Protein AF-A0A7C6VK61-F1 (afdb_monomer_lite)

Secondary structure (DSSP, 8-state):
-PPPP--EEETTEEEETTEEEEEEEEEGGG--TTSPPPP--BPP-EEETTEEEEE--TTEEEEEEEEE-GGGTT-HHHHTS-EEEEEEETTTTEEEEEEESSS--PPPEE-TTS-EE-B---TT-SEEEEEEEEEETTEEEEEEEEEE-HHHHHHHHTSPPPPPP-SPPPPPPP--

Structure (mmCIF, N/CA/C/O backbone):
data_AF-A0A7C6VK61-F1
#
_entry.id   AF-A0A7C6VK61-F1
#
loop_
_atom_site.group_PDB
_atom_site.id
_atom_site.type_symbol
_atom_site.label_atom_id
_atom_site.label_alt_id
_atom_site.label_comp_id
_atom_site.label_asym_id
_atom_site.label_entity_id
_atom_site.label_seq_id
_atom_site.pdbx_PDB_ins_code
_atom_site.Cartn_x
_atom_site.Cartn_y
_atom_site.Cartn_z
_atom_site.occupancy
_atom_site.B_iso_or_equiv
_atom_site.auth_seq_id
_atom_site.auth_comp_id
_atom_site.auth_asym_id
_atom_site.auth_atom_id
_atom_site.pdbx_PDB_model_num
ATOM 1 N N . MET A 1 1 ? 1.711 8.412 -29.837 1.00 38.06 1 MET A N 1
ATOM 2 C CA . MET A 1 1 ? 1.004 8.513 -28.543 1.00 38.06 1 MET A CA 1
ATOM 3 C C . MET A 1 1 ? 1.386 7.272 -27.757 1.00 38.06 1 MET A C 1
ATOM 5 O O . MET A 1 1 ? 1.066 6.195 -28.246 1.00 38.06 1 MET A O 1
ATOM 9 N N . PRO A 1 2 ? 2.167 7.359 -26.668 1.00 38.22 2 PRO A N 1
ATOM 10 C CA . PRO A 1 2 ? 2.469 6.169 -25.883 1.00 38.22 2 PRO A CA 1
ATOM 11 C C . PRO A 1 2 ? 1.150 5.632 -25.317 1.00 38.22 2 PRO A C 1
ATOM 13 O O . PRO A 1 2 ? 0.392 6.385 -24.705 1.00 38.22 2 PRO A O 1
ATOM 16 N N . HIS A 1 3 ? 0.848 4.363 -25.595 1.00 41.97 3 HIS A N 1
ATOM 17 C CA . HIS A 1 3 ? -0.257 3.653 -24.958 1.00 41.97 3 HIS A CA 1
ATOM 18 C C . HIS A 1 3 ? -0.061 3.770 -23.443 1.00 41.97 3 HIS A C 1
ATOM 20 O O . HIS A 1 3 ? 0.991 3.381 -22.935 1.00 41.97 3 HIS A O 1
ATOM 26 N N . ALA A 1 4 ? -1.040 4.326 -22.725 1.00 50.72 4 ALA A N 1
ATOM 27 C CA . ALA A 1 4 ? -1.083 4.158 -21.280 1.00 50.72 4 ALA A CA 1
ATOM 28 C C . ALA A 1 4 ? -1.069 2.647 -21.026 1.00 50.72 4 ALA A C 1
ATOM 30 O O . ALA A 1 4 ? -1.931 1.934 -21.537 1.00 50.72 4 ALA A O 1
ATOM 31 N N . ALA A 1 5 ? -0.041 2.144 -20.346 1.00 56.94 5 ALA A N 1
ATOM 32 C CA . ALA A 1 5 ? -0.001 0.735 -20.002 1.00 56.94 5 ALA A CA 1
ATOM 33 C C . ALA A 1 5 ? -1.196 0.442 -19.082 1.00 56.94 5 ALA A C 1
ATOM 35 O O . ALA A 1 5 ? -1.408 1.167 -18.104 1.00 56.94 5 ALA A O 1
ATOM 36 N N . ASP A 1 6 ? -1.972 -0.595 -19.409 1.00 80.94 6 ASP A N 1
ATOM 37 C CA . ASP A 1 6 ? -3.132 -1.029 -18.628 1.00 80.94 6 ASP A CA 1
ATOM 38 C C . ASP A 1 6 ? -2.666 -1.574 -17.276 1.00 80.94 6 ASP A C 1
ATOM 40 O O . ASP A 1 6 ? -2.412 -2.767 -17.091 1.00 80.94 6 ASP A O 1
ATOM 44 N N . TRP A 1 7 ? -2.528 -0.677 -16.304 1.00 93.00 7 TRP A N 1
ATOM 45 C CA . TRP A 1 7 ? -2.449 -1.080 -14.913 1.00 93.00 7 TRP A CA 1
ATOM 46 C C . TRP A 1 7 ? -3.812 -1.621 -14.477 1.00 93.00 7 TRP A C 1
ATOM 48 O O . TRP A 1 7 ? -4.871 -1.229 -14.986 1.00 93.00 7 TRP A O 1
ATOM 58 N N . ARG A 1 8 ? -3.802 -2.536 -13.513 1.00 94.75 8 ARG A N 1
ATOM 59 C CA . ARG A 1 8 ? -5.024 -3.140 -12.978 1.00 94.75 8 ARG A CA 1
ATOM 60 C C . ARG A 1 8 ? -4.875 -3.526 -11.518 1.00 94.75 8 ARG A C 1
ATOM 62 O O . ARG A 1 8 ? -3.786 -3.451 -10.959 1.00 94.75 8 ARG A O 1
ATOM 69 N N . VAL A 1 9 ? -5.997 -3.902 -10.918 1.00 95.31 9 VAL A N 1
ATOM 70 C CA . VAL A 1 9 ? -6.047 -4.496 -9.583 1.00 95.31 9 VAL A CA 1
ATOM 71 C C . VAL A 1 9 ? -6.598 -5.906 -9.747 1.00 95.31 9 VAL A C 1
ATOM 73 O O . VAL A 1 9 ? -7.702 -6.063 -10.267 1.00 95.31 9 VAL A O 1
ATOM 76 N N . GLU A 1 10 ? -5.823 -6.909 -9.348 1.00 94.19 10 GLU A N 1
ATOM 77 C CA . GLU A 1 10 ? -6.245 -8.311 -9.283 1.00 94.19 10 GLU A CA 1
ATOM 78 C C . GLU A 1 10 ? -6.205 -8.765 -7.826 1.00 94.19 10 GLU A C 1
ATOM 80 O O . GLU A 1 10 ? -5.167 -8.684 -7.167 1.00 94.19 10 GLU A O 1
ATOM 85 N N . GLY A 1 11 ? -7.356 -9.191 -7.300 1.00 92.00 11 GLY A N 1
ATOM 86 C CA . GLY A 1 11 ? -7.517 -9.347 -5.856 1.00 92.00 11 GLY A CA 1
ATOM 87 C C . GLY A 1 11 ? -7.204 -8.025 -5.154 1.00 92.00 11 GLY A C 1
ATOM 88 O O . GLY A 1 11 ? -7.833 -7.009 -5.438 1.00 92.00 11 GLY A O 1
ATOM 89 N N . ASP A 1 12 ? -6.195 -8.038 -4.288 1.00 94.50 12 ASP A N 1
ATOM 90 C CA . ASP A 1 12 ? -5.732 -6.860 -3.554 1.00 94.50 12 ASP A CA 1
ATOM 91 C C . ASP A 1 12 ? -4.310 -6.428 -3.987 1.00 94.50 12 ASP A C 1
ATOM 93 O O . ASP A 1 12 ? -3.581 -5.779 -3.232 1.00 94.50 12 ASP A O 1
ATOM 97 N N . VAL A 1 13 ? -3.897 -6.805 -5.205 1.00 94.88 13 VAL A N 1
ATOM 98 C CA . VAL A 1 13 ? -2.583 -6.503 -5.797 1.00 94.88 13 VAL A CA 1
ATOM 99 C C . VAL A 1 13 ? -2.741 -5.535 -6.966 1.00 94.88 13 VAL A C 1
ATOM 101 O O . VAL A 1 13 ? -3.533 -5.763 -7.880 1.00 94.88 13 VAL A O 1
ATOM 104 N N . ILE A 1 14 ? -1.957 -4.459 -6.968 1.00 95.69 14 ILE A N 1
ATOM 105 C CA . ILE A 1 14 ? -1.817 -3.543 -8.103 1.00 95.69 14 ILE A CA 1
ATOM 106 C C . ILE A 1 14 ? -0.760 -4.099 -9.062 1.00 95.69 14 ILE A C 1
ATOM 108 O O . ILE A 1 14 ? 0.344 -4.462 -8.655 1.00 95.69 14 ILE A O 1
ATOM 112 N N . ILE A 1 15 ? -1.094 -4.113 -10.348 1.00 93.69 15 ILE A N 1
ATOM 113 C CA . ILE A 1 15 ? -0.305 -4.719 -11.419 1.00 93.69 15 ILE A CA 1
ATOM 114 C C . ILE A 1 15 ? 0.039 -3.669 -12.477 1.00 93.69 15 ILE A C 1
ATOM 116 O O . ILE A 1 15 ? -0.862 -3.011 -12.998 1.00 93.69 15 ILE A O 1
ATOM 120 N N . LEU A 1 16 ? 1.324 -3.560 -12.835 1.00 92.00 16 LEU A N 1
ATOM 121 C CA . LEU A 1 16 ? 1.816 -2.813 -14.000 1.00 92.00 16 LEU A CA 1
ATOM 122 C C . LEU A 1 16 ? 2.928 -3.606 -14.702 1.00 92.00 16 LEU A C 1
ATOM 124 O O . LEU A 1 16 ? 4.072 -3.607 -14.251 1.00 92.00 16 LEU A O 1
ATOM 128 N N . GLY A 1 17 ? 2.615 -4.261 -15.822 1.00 86.56 17 GLY A N 1
ATOM 129 C CA . GLY A 1 17 ? 3.581 -5.143 -16.488 1.00 86.56 17 GLY A CA 1
ATOM 130 C C . GLY A 1 17 ? 4.062 -6.238 -15.529 1.00 86.56 17 GLY A C 1
ATOM 131 O O . GLY A 1 17 ? 3.236 -6.968 -14.983 1.00 86.56 17 GLY A O 1
ATOM 132 N N . ALA A 1 18 ? 5.373 -6.307 -15.286 1.00 85.25 18 ALA A N 1
ATOM 133 C CA . ALA A 1 18 ? 6.004 -7.221 -14.327 1.00 85.25 18 ALA A CA 1
ATOM 134 C C . ALA A 1 18 ? 5.918 -6.758 -12.860 1.00 85.25 18 ALA A C 1
ATOM 136 O O . ALA A 1 18 ? 6.136 -7.554 -11.950 1.00 85.25 18 ALA A O 1
ATOM 137 N N . LEU A 1 19 ? 5.616 -5.477 -12.618 1.00 88.75 19 LEU A N 1
ATOM 138 C CA . LEU A 1 19 ? 5.535 -4.919 -11.274 1.00 88.75 19 LEU A CA 1
ATOM 139 C C . LEU A 1 19 ? 4.259 -5.382 -10.579 1.00 88.75 19 LEU A C 1
ATOM 141 O O . LEU A 1 19 ? 3.150 -5.296 -11.126 1.00 88.75 19 LEU A O 1
ATOM 145 N N . ARG A 1 20 ? 4.436 -5.828 -9.342 1.00 91.19 20 ARG A N 1
ATOM 146 C CA . ARG A 1 20 ? 3.383 -6.157 -8.393 1.00 91.19 20 ARG A CA 1
ATOM 147 C C . ARG A 1 20 ? 3.549 -5.297 -7.153 1.00 91.19 20 ARG A C 1
ATOM 149 O O . ARG A 1 20 ? 4.666 -5.106 -6.675 1.00 91.19 20 ARG A O 1
ATOM 156 N N . LEU A 1 21 ? 2.439 -4.760 -6.662 1.00 92.25 21 LEU A N 1
ATOM 157 C CA . LEU A 1 21 ? 2.406 -3.881 -5.501 1.00 92.25 21 LEU A CA 1
ATOM 158 C C . LEU A 1 21 ? 1.244 -4.268 -4.583 1.00 92.25 21 LEU A C 1
ATOM 160 O O . LEU A 1 21 ? 0.094 -4.327 -5.019 1.00 92.25 21 LEU A O 1
ATOM 164 N N . THR A 1 22 ? 1.537 -4.477 -3.307 1.00 92.19 22 THR A N 1
ATOM 165 C CA . THR A 1 22 ? 0.551 -4.646 -2.23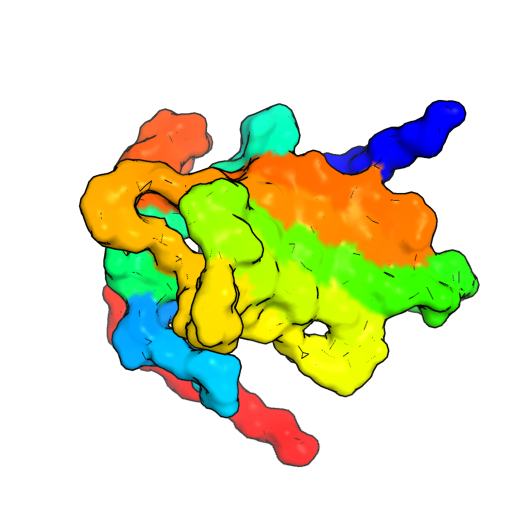7 1.00 92.19 22 THR A CA 1
ATOM 166 C C . THR A 1 22 ? 0.588 -3.463 -1.293 1.00 92.19 22 THR A C 1
ATOM 168 O O . THR A 1 22 ? 1.561 -2.709 -1.227 1.00 92.19 22 THR A O 1
ATOM 171 N N . VAL A 1 23 ? -0.502 -3.294 -0.553 1.00 91.88 23 VAL A N 1
ATOM 172 C CA . VAL A 1 23 ? -0.570 -2.350 0.556 1.00 91.88 23 VAL A CA 1
ATOM 173 C C . VAL A 1 23 ? -0.732 -3.168 1.825 1.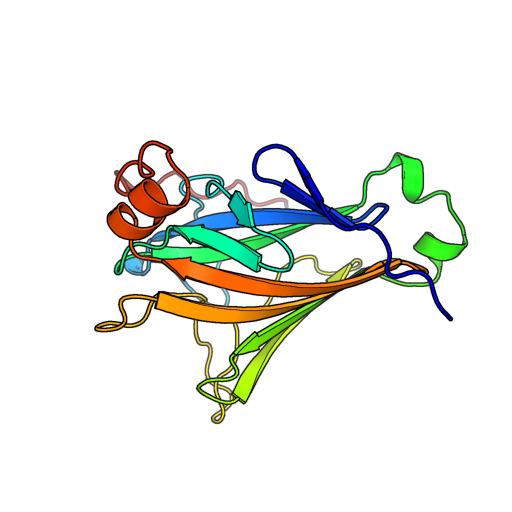00 91.88 23 VAL A C 1
ATOM 175 O O . VAL A 1 23 ? -1.650 -3.968 1.923 1.00 91.88 23 VAL A O 1
ATOM 178 N N . GLU A 1 24 ? 0.157 -2.984 2.784 1.00 91.62 24 GLU A N 1
ATOM 179 C CA . GLU A 1 24 ? 0.175 -3.687 4.060 1.00 91.62 24 GLU A CA 1
ATOM 180 C C . GLU A 1 24 ? -0.341 -2.781 5.174 1.00 91.62 24 GLU A C 1
ATOM 182 O O . GLU A 1 24 ? -0.086 -1.571 5.186 1.00 91.62 24 GLU A O 1
ATOM 187 N N . ARG A 1 25 ? -1.041 -3.380 6.136 1.00 93.12 25 ARG A N 1
ATOM 188 C CA . ARG A 1 25 ? -1.575 -2.693 7.314 1.00 93.12 25 ARG A CA 1
ATOM 189 C C . ARG A 1 25 ? -0.573 -2.735 8.454 1.00 93.12 25 ARG A C 1
ATOM 191 O O . ARG A 1 25 ? -0.110 -3.804 8.840 1.00 93.12 25 ARG A O 1
ATOM 198 N N . ILE A 1 26 ? -0.291 -1.588 9.053 1.00 91.44 26 ILE A N 1
ATOM 199 C CA . ILE A 1 26 ? 0.602 -1.458 10.204 1.00 91.44 26 ILE A CA 1
ATOM 200 C C . ILE A 1 26 ? -0.135 -0.677 11.287 1.00 91.44 26 ILE A C 1
ATOM 202 O O . ILE A 1 26 ? -0.702 0.374 11.013 1.00 91.44 26 ILE A O 1
ATOM 206 N N . ALA A 1 27 ? -0.105 -1.143 12.534 1.00 91.75 27 ALA A N 1
ATOM 207 C CA . ALA A 1 27 ? -0.571 -0.325 13.651 1.00 91.75 27 ALA A CA 1
ATOM 208 C C . ALA A 1 27 ? 0.309 0.929 13.790 1.00 91.75 27 ALA A C 1
ATOM 210 O O . ALA A 1 27 ? 1.531 0.811 13.890 1.00 91.75 27 ALA A O 1
ATOM 211 N N . ALA A 1 28 ? -0.281 2.122 13.872 1.00 90.31 28 ALA A N 1
ATOM 212 C CA . ALA A 1 28 ? 0.459 3.380 13.995 1.00 90.31 28 ALA A CA 1
ATOM 213 C C . ALA A 1 28 ? 1.397 3.394 15.216 1.00 90.31 28 ALA A C 1
ATOM 215 O O . ALA A 1 28 ? 2.516 3.895 15.145 1.00 90.31 28 ALA A O 1
ATOM 216 N N . SER A 1 29 ? 0.996 2.750 16.318 1.00 90.44 29 SER A N 1
ATOM 217 C CA . SER A 1 29 ? 1.830 2.571 17.517 1.00 90.44 29 SER A CA 1
ATOM 218 C C . SER A 1 29 ? 3.110 1.755 17.269 1.00 90.44 29 SER A C 1
ATOM 220 O O . SER A 1 29 ? 4.106 1.931 17.979 1.00 90.44 29 SER A O 1
ATOM 222 N N . HIS A 1 30 ? 3.112 0.904 16.241 1.00 88.31 30 HIS A N 1
ATOM 223 C CA . HIS A 1 30 ? 4.220 0.037 15.833 1.00 88.31 30 HIS A CA 1
ATOM 224 C C . HIS A 1 30 ? 4.958 0.531 14.585 1.00 88.31 30 HIS A C 1
ATOM 226 O O . HIS A 1 30 ? 5.898 -0.124 14.136 1.00 88.31 30 HIS A O 1
ATOM 232 N N . TRP A 1 31 ? 4.558 1.672 14.029 1.00 87.19 31 TRP A N 1
ATOM 233 C CA . TRP A 1 31 ? 5.241 2.257 12.891 1.00 87.19 31 TRP A CA 1
ATOM 234 C C . TRP A 1 31 ? 6.540 2.951 13.322 1.00 87.19 31 TRP A C 1
ATOM 236 O O . TRP A 1 31 ? 6.561 3.700 14.303 1.00 87.19 31 TRP A O 1
ATOM 246 N N . ARG A 1 32 ? 7.632 2.697 12.597 1.00 83.62 32 ARG A N 1
ATOM 247 C CA . ARG A 1 32 ? 8.971 3.246 12.850 1.00 83.62 32 ARG A CA 1
ATOM 248 C C . ARG A 1 32 ? 9.686 3.432 11.512 1.00 83.62 32 ARG A C 1
ATOM 250 O O . ARG A 1 32 ? 9.747 2.484 10.738 1.00 83.62 32 ARG A O 1
ATOM 257 N N . ALA A 1 33 ? 10.208 4.629 11.246 1.00 77.31 33 ALA A N 1
ATOM 258 C CA . ALA A 1 33 ? 10.790 4.976 9.944 1.00 77.31 33 ALA A CA 1
ATOM 259 C C . ALA A 1 33 ? 11.961 4.062 9.535 1.00 77.31 33 ALA A C 1
ATOM 261 O O . ALA A 1 33 ? 12.071 3.712 8.363 1.00 77.31 33 ALA A O 1
ATOM 262 N N . ASP A 1 34 ? 12.774 3.650 10.511 1.00 74.69 34 ASP A N 1
ATOM 263 C CA . ASP A 1 34 ? 14.052 2.961 10.286 1.00 74.69 34 ASP A CA 1
ATOM 264 C C . ASP A 1 34 ? 14.115 1.574 10.949 1.00 74.69 34 ASP A C 1
ATOM 266 O O . ASP A 1 34 ? 15.185 0.979 11.076 1.00 74.69 34 ASP A O 1
ATOM 270 N N . GLU A 1 35 ? 12.976 1.039 11.401 1.00 75.94 35 GLU A N 1
ATOM 271 C CA . GLU A 1 35 ? 12.923 -0.295 12.001 1.00 75.94 35 GLU A CA 1
ATOM 272 C C . GLU A 1 35 ? 12.164 -1.284 11.122 1.00 75.94 35 GLU A C 1
ATOM 274 O O . GLU A 1 35 ? 11.405 -0.939 10.213 1.00 75.94 35 GLU A O 1
ATOM 279 N N . ARG A 1 36 ? 12.328 -2.567 11.447 1.00 77.25 36 ARG A N 1
ATOM 280 C CA . ARG A 1 36 ? 11.531 -3.614 10.828 1.00 77.25 36 ARG A CA 1
ATOM 281 C C . ARG A 1 36 ? 10.069 -3.490 11.245 1.00 77.25 36 ARG A C 1
ATOM 283 O O . ARG A 1 36 ? 9.726 -3.641 12.418 1.00 77.25 36 ARG A O 1
ATOM 290 N N . LEU A 1 37 ? 9.215 -3.309 10.250 1.00 79.88 37 LEU A N 1
ATOM 291 C CA . LEU A 1 37 ? 7.784 -3.135 10.437 1.00 79.88 37 LEU A CA 1
ATOM 292 C C . LEU A 1 37 ? 7.075 -4.477 10.674 1.00 79.88 37 LEU A C 1
ATOM 294 O O . LEU A 1 37 ? 7.478 -5.529 10.172 1.00 79.88 37 LEU A O 1
ATOM 298 N N . ARG A 1 38 ? 5.998 -4.427 11.462 1.00 87.00 38 ARG A N 1
ATOM 299 C CA . ARG A 1 38 ? 5.053 -5.534 11.658 1.00 87.00 38 ARG A CA 1
ATOM 300 C C . ARG A 1 38 ? 3.839 -5.287 10.771 1.00 87.00 38 ARG A C 1
ATOM 302 O O . ARG A 1 38 ? 3.198 -4.251 10.932 1.00 87.00 38 ARG A O 1
ATOM 309 N N . SER A 1 39 ? 3.524 -6.227 9.883 1.00 87.81 39 SER A N 1
ATOM 310 C CA . SER A 1 39 ? 2.294 -6.179 9.087 1.00 87.81 39 SER A CA 1
ATOM 311 C C . SER A 1 39 ? 1.189 -6.995 9.760 1.00 87.81 39 SER A C 1
ATOM 313 O O . SER A 1 39 ? 1.419 -8.135 10.158 1.00 87.81 39 SER A O 1
ATOM 315 N N . TRP A 1 40 ? -0.009 -6.417 9.858 1.00 91.94 40 TRP A N 1
ATOM 316 C CA . TRP A 1 40 ? -1.269 -7.080 10.228 1.00 91.94 40 TRP A CA 1
ATOM 317 C C . TRP A 1 40 ? -1.983 -7.685 9.010 1.00 91.94 40 TRP A C 1
ATOM 319 O O . TRP A 1 40 ? -3.153 -8.063 9.089 1.00 91.94 40 TRP A O 1
ATOM 329 N N . GLY A 1 41 ? -1.272 -7.781 7.890 1.00 90.19 41 GLY A N 1
ATOM 330 C CA . GLY A 1 41 ? -1.732 -8.370 6.649 1.00 90.19 41 GLY A CA 1
ATOM 331 C C . GLY A 1 41 ? -2.027 -7.338 5.571 1.00 90.19 41 GLY A C 1
ATOM 332 O O . GLY A 1 41 ? -2.087 -6.124 5.804 1.00 90.19 41 GLY A O 1
ATOM 333 N N . GLN A 1 42 ? -2.247 -7.883 4.381 1.00 91.81 42 GLN A N 1
ATOM 334 C CA . GLN A 1 42 ? -2.567 -7.133 3.185 1.00 91.81 42 GLN A CA 1
ATOM 335 C C . GLN A 1 42 ? -3.907 -6.406 3.336 1.00 91.81 42 GLN A C 1
ATOM 337 O O . GLN A 1 42 ? -4.891 -6.918 3.877 1.00 91.81 42 GLN A O 1
ATOM 342 N N . LEU A 1 43 ? -3.924 -5.173 2.858 1.00 93.81 43 LEU A N 1
ATOM 343 C CA . LEU A 1 43 ? -5.070 -4.294 2.842 1.00 93.81 43 LEU A CA 1
ATOM 344 C C . LEU A 1 43 ? -5.944 -4.602 1.620 1.00 93.81 43 LEU A C 1
ATOM 346 O O . LEU A 1 43 ? -5.411 -4.660 0.512 1.00 93.81 43 LEU A O 1
ATOM 350 N N . PRO A 1 44 ? -7.275 -4.720 1.775 1.00 95.75 44 PRO A N 1
ATOM 351 C CA . PRO A 1 44 ? -8.138 -4.918 0.628 1.00 95.75 44 PRO A CA 1
ATOM 352 C C . PRO A 1 44 ? -8.185 -3.667 -0.255 1.00 95.75 44 PRO A C 1
ATOM 354 O O . PRO A 1 44 ? -8.325 -2.547 0.243 1.00 95.75 44 PRO A O 1
ATOM 357 N N . LEU A 1 45 ? -8.109 -3.856 -1.571 1.00 96.56 45 LEU A N 1
ATOM 358 C CA . LEU A 1 45 ? -8.112 -2.776 -2.557 1.00 96.56 45 LEU A CA 1
ATOM 359 C C . LEU A 1 45 ? -9.355 -2.857 -3.445 1.00 96.56 45 LEU A C 1
ATOM 361 O O . LEU A 1 45 ? -9.862 -3.932 -3.756 1.00 96.56 45 LEU A O 1
ATOM 365 N N . GLN A 1 46 ? -9.851 -1.699 -3.875 1.00 96.19 46 GLN A N 1
ATOM 366 C CA . GLN A 1 46 ? -10.919 -1.606 -4.870 1.00 96.19 46 GLN A CA 1
ATOM 367 C C . GLN A 1 46 ? -10.520 -0.604 -5.947 1.00 96.19 46 GLN A C 1
ATOM 369 O O . GLN A 1 46 ? -10.248 0.557 -5.645 1.00 96.19 46 GLN A O 1
ATOM 374 N N . ARG A 1 47 ? -10.525 -1.028 -7.212 1.00 95.12 47 ARG A N 1
ATOM 375 C CA . ARG A 1 47 ? -10.347 -0.111 -8.341 1.00 95.12 47 ARG A CA 1
ATOM 376 C C . ARG A 1 47 ? -11.669 0.567 -8.695 1.00 95.12 47 ARG A C 1
ATOM 378 O O . ARG A 1 47 ? -12.701 -0.091 -8.809 1.00 95.12 47 ARG A O 1
ATOM 385 N N . GLU A 1 48 ? -11.605 1.869 -8.932 1.00 93.69 48 GLU A N 1
ATOM 386 C CA . GLU A 1 48 ? -12.670 2.702 -9.481 1.00 93.69 48 GLU A CA 1
ATOM 387 C C . GLU A 1 48 ? -12.051 3.667 -10.505 1.00 93.69 48 GLU A C 1
ATOM 389 O O . GLU A 1 48 ? -11.455 4.681 -10.137 1.00 93.69 48 GLU A O 1
ATOM 394 N N . HIS A 1 49 ? -12.157 3.343 -11.799 1.00 89.81 49 HIS A N 1
ATOM 395 C CA . HIS A 1 49 ? -11.496 4.078 -12.889 1.00 89.81 49 HIS A CA 1
ATOM 396 C C . HIS A 1 49 ? -9.982 4.263 -12.629 1.00 89.81 49 HIS A C 1
ATOM 398 O O . HIS A 1 49 ? -9.252 3.273 -12.510 1.00 89.81 49 HIS A O 1
ATOM 404 N N . ASP A 1 50 ? -9.544 5.523 -12.492 1.00 92.12 50 ASP A N 1
ATOM 405 C CA . ASP A 1 50 ? -8.177 5.965 -12.185 1.00 92.12 50 ASP A CA 1
ATOM 406 C C . ASP A 1 50 ? -7.909 6.149 -10.687 1.00 92.12 50 ASP A C 1
ATOM 408 O O . ASP A 1 50 ? -7.075 6.960 -10.264 1.00 92.12 50 ASP A O 1
ATOM 412 N N . THR A 1 51 ? -8.662 5.432 -9.861 1.00 95.50 51 THR A N 1
ATOM 413 C CA . THR A 1 51 ? -8.550 5.472 -8.408 1.00 95.50 51 THR A CA 1
ATOM 414 C C . THR A 1 51 ? -8.493 4.063 -7.840 1.00 95.50 51 THR A C 1
ATOM 416 O O . THR A 1 51 ? -9.222 3.170 -8.263 1.00 95.50 51 THR A O 1
ATOM 419 N N . VAL A 1 52 ? -7.635 3.879 -6.846 1.00 96.75 52 VAL A N 1
ATOM 420 C CA . VAL A 1 52 ? -7.622 2.730 -5.951 1.00 96.75 52 VAL A CA 1
ATOM 421 C C . VAL A 1 52 ? -8.096 3.208 -4.586 1.00 96.75 52 VAL A C 1
ATOM 423 O O . VAL A 1 52 ? -7.523 4.129 -4.003 1.00 96.75 52 VAL A O 1
ATOM 426 N N . LEU A 1 53 ? -9.168 2.600 -4.094 1.00 96.50 53 LEU A N 1
ATOM 427 C CA . LEU A 1 53 ? -9.721 2.839 -2.771 1.00 96.50 53 LEU A CA 1
ATOM 428 C C . LEU A 1 53 ? -9.094 1.859 -1.785 1.00 96.50 53 LEU A C 1
ATOM 430 O O . LEU A 1 53 ? -9.134 0.644 -1.995 1.00 96.50 53 LEU A O 1
ATOM 434 N N . ALA A 1 54 ? -8.581 2.402 -0.693 1.00 96.31 54 ALA A N 1
ATOM 435 C CA . ALA A 1 54 ? -7.900 1.676 0.364 1.00 96.31 54 ALA A CA 1
ATOM 436 C C . ALA A 1 54 ? -8.543 2.049 1.713 1.00 96.31 54 ALA A C 1
ATOM 438 O O . ALA A 1 54 ? -8.630 3.240 2.031 1.00 96.31 54 ALA A O 1
ATOM 439 N N . PRO A 1 55 ? -9.029 1.086 2.515 1.00 95.81 55 PRO A N 1
ATOM 440 C CA . PRO A 1 55 ? -9.469 1.381 3.868 1.00 95.81 55 PRO A CA 1
ATOM 441 C C . PRO A 1 55 ? -8.260 1.745 4.740 1.00 95.81 55 PRO A C 1
ATOM 443 O O . PRO A 1 55 ? -7.184 1.183 4.598 1.00 95.81 55 PRO A O 1
ATOM 446 N N . CYS A 1 56 ? -8.414 2.704 5.640 1.00 95.00 56 CYS A N 1
ATOM 447 C CA . CYS A 1 56 ? -7.376 3.089 6.586 1.00 95.00 56 CYS A CA 1
ATOM 448 C C . CYS A 1 56 ? -8.054 3.597 7.854 1.00 95.00 56 CYS A C 1
ATOM 450 O O . CYS A 1 56 ? -8.681 4.661 7.853 1.00 95.00 56 CYS A O 1
ATOM 452 N N . ALA A 1 57 ? -7.982 2.808 8.923 1.00 92.50 57 ALA A N 1
ATOM 453 C CA . ALA A 1 57 ? -8.423 3.245 10.235 1.00 92.50 57 ALA A CA 1
ATOM 454 C C . ALA A 1 57 ? -7.460 4.303 10.792 1.00 92.50 57 ALA A C 1
ATOM 456 O O . ALA A 1 57 ? -6.305 4.423 10.389 1.00 92.50 57 ALA A O 1
ATOM 457 N N . ALA A 1 58 ? -7.946 5.120 11.720 1.00 88.69 58 ALA A N 1
ATOM 458 C CA . ALA A 1 58 ? -7.176 6.261 12.206 1.00 88.69 58 ALA A CA 1
ATOM 459 C C . ALA A 1 58 ? -5.981 5.883 13.105 1.00 88.69 58 ALA A C 1
ATOM 461 O O . ALA A 1 58 ? -5.188 6.750 13.459 1.00 88.69 58 ALA A O 1
ATOM 462 N N . ASP A 1 59 ? -5.899 4.626 13.530 1.00 90.25 59 ASP A N 1
ATOM 463 C CA . ASP A 1 59 ? -4.791 4.009 14.257 1.00 90.25 59 ASP A CA 1
ATOM 464 C C . ASP A 1 59 ? -3.899 3.150 13.344 1.00 90.25 59 ASP A C 1
ATOM 466 O O . ASP A 1 59 ? -3.052 2.404 13.834 1.00 90.25 59 ASP A O 1
ATOM 470 N N . GLU A 1 60 ? -4.054 3.273 12.023 1.00 92.38 60 GLU A N 1
ATOM 471 C CA . GLU A 1 60 ? -3.267 2.557 11.025 1.00 92.38 60 GLU A CA 1
ATOM 472 C C . GLU A 1 60 ? -2.291 3.465 10.281 1.00 92.38 60 GLU A C 1
ATOM 474 O O . GLU A 1 60 ? -2.554 4.625 9.961 1.00 92.38 60 GLU A O 1
ATOM 479 N N . CYS A 1 61 ? -1.161 2.869 9.937 1.00 90.81 61 CYS A N 1
ATOM 480 C CA . CYS A 1 61 ? -0.254 3.306 8.899 1.00 90.81 61 CYS A CA 1
ATOM 481 C C . CYS A 1 61 ? -0.238 2.243 7.800 1.00 90.81 61 CYS A C 1
ATOM 483 O O . CYS A 1 61 ? -0.381 1.050 8.064 1.00 90.81 61 CYS A O 1
ATOM 485 N N . LEU A 1 62 ? -0.046 2.672 6.562 1.00 88.88 62 LEU A N 1
ATOM 486 C CA . LEU A 1 62 ? 0.039 1.797 5.407 1.00 88.88 62 LEU A CA 1
ATOM 487 C C . LEU A 1 62 ? 1.473 1.758 4.888 1.00 88.88 62 LEU A C 1
ATOM 489 O O . LEU A 1 62 ? 2.192 2.761 4.915 1.00 88.88 62 LEU A O 1
ATOM 493 N N . TRP A 1 63 ? 1.880 0.600 4.390 1.00 87.56 63 TRP A N 1
ATOM 494 C CA . TRP A 1 63 ? 3.173 0.406 3.742 1.00 87.56 63 TRP A CA 1
ATOM 495 C C . TRP A 1 63 ? 2.978 -0.262 2.386 1.00 87.56 63 TRP A C 1
ATOM 497 O O . TRP A 1 63 ? 2.072 -1.073 2.237 1.00 87.56 63 TRP A O 1
ATOM 507 N N . LEU A 1 64 ? 3.788 0.094 1.389 1.00 87.56 64 LEU A N 1
ATOM 508 C CA . LEU A 1 64 ? 3.710 -0.538 0.072 1.00 87.56 64 LEU A CA 1
ATOM 509 C C . LEU A 1 64 ? 4.771 -1.631 -0.037 1.00 87.56 64 LEU A C 1
ATOM 511 O O . LEU A 1 64 ? 5.965 -1.335 0.034 1.00 87.56 64 LEU A O 1
ATOM 515 N N . GLY A 1 65 ? 4.329 -2.869 -0.240 1.00 86.25 65 GLY A N 1
ATOM 516 C CA . GLY A 1 65 ? 5.188 -3.985 -0.623 1.00 86.25 65 GLY A CA 1
ATOM 517 C C . GLY A 1 65 ? 5.259 -4.080 -2.142 1.00 86.25 65 GLY A C 1
ATOM 518 O O . GLY A 1 65 ? 4.239 -3.918 -2.803 1.00 86.25 65 GLY A O 1
ATOM 519 N N . ALA A 1 66 ? 6.439 -4.321 -2.713 1.00 87.88 66 ALA A N 1
ATOM 520 C CA . ALA A 1 66 ? 6.605 -4.414 -4.161 1.00 87.88 66 ALA A CA 1
ATOM 521 C C . ALA A 1 66 ? 7.573 -5.523 -4.562 1.00 87.88 66 ALA A C 1
ATOM 523 O O . ALA A 1 66 ? 8.604 -5.709 -3.915 1.00 87.88 66 ALA A O 1
ATOM 524 N N . TRP A 1 67 ? 7.268 -6.208 -5.661 1.00 86.56 67 TRP A N 1
ATOM 525 C CA . TRP A 1 67 ? 8.146 -7.197 -6.279 1.00 86.56 67 TRP A CA 1
ATOM 526 C C . TRP A 1 67 ? 7.971 -7.210 -7.799 1.00 86.56 67 TRP A C 1
ATOM 528 O O . TRP A 1 67 ? 7.021 -6.639 -8.342 1.00 86.56 67 TRP A O 1
ATOM 538 N N . LEU A 1 68 ? 8.921 -7.841 -8.482 1.00 84.69 68 LEU A N 1
ATOM 539 C CA . LEU A 1 68 ? 8.855 -8.125 -9.912 1.00 84.69 68 LEU A CA 1
ATOM 540 C C . LEU A 1 68 ? 8.575 -9.616 -10.084 1.00 84.69 68 LEU A C 1
ATOM 542 O O . LEU A 1 68 ? 9.144 -10.422 -9.352 1.00 84.69 68 LEU A O 1
ATOM 546 N N . GLU A 1 69 ? 7.697 -9.982 -11.015 1.00 81.25 69 GLU A N 1
ATOM 547 C CA . GLU A 1 69 ? 7.534 -11.392 -11.388 1.00 81.25 69 GLU A CA 1
ATOM 548 C C . GLU A 1 69 ? 8.795 -11.908 -12.093 1.00 81.25 69 GLU A C 1
ATOM 550 O O . GLU A 1 69 ? 9.295 -11.272 -13.024 1.00 81.25 69 GLU A O 1
ATOM 555 N N . GLU A 1 70 ? 9.309 -13.046 -11.612 1.00 66.31 70 GLU A N 1
ATOM 556 C CA . GLU A 1 70 ? 10.602 -13.621 -12.009 1.00 66.31 70 GLU A CA 1
ATOM 557 C C . GLU A 1 70 ? 10.670 -13.926 -13.509 1.00 66.31 70 GLU A C 1
ATOM 559 O O . GLU A 1 70 ? 11.659 -13.586 -14.156 1.00 66.31 70 GLU A O 1
ATOM 564 N N . ASP A 1 71 ? 9.577 -14.431 -14.084 1.00 65.12 71 ASP A N 1
ATOM 565 C CA . ASP A 1 71 ? 9.459 -14.785 -15.507 1.00 65.12 71 ASP A CA 1
ATOM 566 C C . ASP A 1 71 ? 9.649 -13.586 -16.458 1.00 65.12 71 ASP A C 1
ATOM 568 O O . ASP A 1 71 ? 9.881 -13.752 -17.653 1.00 65.12 71 ASP A O 1
ATOM 572 N N . MET A 1 72 ? 9.555 -12.359 -15.938 1.00 62.19 72 MET A N 1
ATOM 573 C CA . MET A 1 72 ? 9.691 -11.119 -16.706 1.00 62.19 72 MET A CA 1
ATOM 574 C C . MET A 1 72 ? 11.033 -10.410 -16.467 1.00 62.19 72 MET A C 1
ATOM 576 O O . MET A 1 72 ? 11.294 -9.380 -17.090 1.00 62.19 72 MET A O 1
ATOM 580 N N . LEU A 1 73 ? 11.887 -10.931 -15.575 1.00 61.97 73 LEU A N 1
ATOM 581 C CA . LEU A 1 73 ? 13.243 -10.412 -15.342 1.00 61.97 73 LEU A CA 1
ATOM 582 C C . LEU A 1 73 ? 14.204 -10.758 -16.487 1.00 61.97 73 LEU A C 1
ATOM 584 O O . LEU A 1 73 ? 15.222 -10.088 -16.649 1.00 61.97 73 LEU A O 1
ATOM 588 N N . GLU A 1 74 ? 13.869 -11.769 -17.290 1.00 63.44 74 GLU A N 1
ATOM 589 C CA . GLU A 1 74 ? 14.622 -12.150 -18.489 1.00 63.44 74 GLU A CA 1
ATOM 590 C C . GLU A 1 74 ? 14.386 -11.192 -19.672 1.00 63.44 74 GLU A C 1
ATOM 592 O O . GLU A 1 74 ? 15.133 -11.233 -20.650 1.00 63.44 74 GLU A O 1
ATOM 597 N N . ASP A 1 75 ? 13.391 -10.295 -19.588 1.00 64.94 75 ASP A N 1
ATOM 598 C CA . ASP A 1 75 ? 13.176 -9.242 -20.583 1.00 64.94 75 ASP A CA 1
ATOM 599 C C . ASP A 1 75 ? 14.281 -8.168 -20.460 1.00 64.94 75 ASP A C 1
ATOM 601 O O . ASP A 1 75 ? 14.346 -7.452 -19.448 1.00 64.94 75 ASP A O 1
ATOM 605 N N . PRO A 1 76 ? 15.128 -7.974 -21.493 1.00 63.47 76 PRO A N 1
ATOM 606 C CA . PRO A 1 76 ? 16.201 -6.981 -21.472 1.00 63.47 76 PRO A CA 1
ATOM 607 C C . PRO A 1 76 ? 15.708 -5.554 -21.198 1.00 63.47 76 PRO A C 1
ATOM 609 O O . PRO A 1 76 ? 16.439 -4.746 -20.621 1.00 63.47 76 PRO A O 1
ATOM 612 N N . ALA A 1 77 ? 14.472 -5.224 -21.586 1.00 62.38 77 ALA A N 1
ATOM 613 C CA . ALA A 1 77 ? 13.878 -3.909 -21.363 1.00 62.38 77 ALA A CA 1
ATOM 614 C C . ALA A 1 77 ? 13.480 -3.678 -19.895 1.00 62.38 77 ALA A C 1
ATOM 616 O O . ALA A 1 77 ? 13.512 -2.539 -19.423 1.00 62.38 77 ALA A O 1
ATOM 617 N N 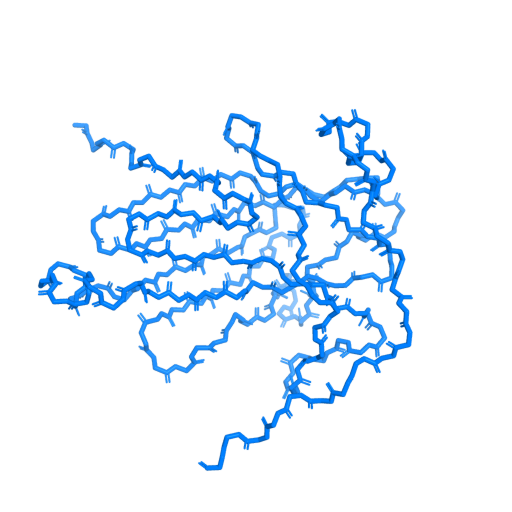. VAL A 1 78 ? 13.126 -4.741 -19.165 1.00 60.53 78 VAL A N 1
ATOM 618 C CA . VAL A 1 78 ? 12.859 -4.702 -17.718 1.00 60.53 78 VAL A CA 1
ATOM 619 C C . VAL A 1 78 ? 14.179 -4.731 -16.947 1.00 60.53 78 VAL A C 1
ATOM 621 O O . VAL A 1 78 ? 14.373 -3.928 -16.037 1.00 60.53 78 VAL A O 1
ATOM 624 N N . SER A 1 79 ? 15.133 -5.564 -17.372 1.00 61.94 79 SER A N 1
ATOM 625 C CA . SER A 1 79 ? 16.465 -5.651 -16.760 1.00 61.94 79 SER A CA 1
ATOM 626 C C . SER A 1 79 ? 17.273 -4.349 -16.862 1.00 61.94 79 SER A C 1
ATOM 628 O O . SER A 1 79 ? 18.121 -4.099 -16.006 1.00 61.94 79 SER A O 1
ATOM 630 N N . ALA A 1 80 ? 17.037 -3.518 -17.883 1.00 59.81 80 ALA A N 1
ATOM 631 C CA . ALA A 1 80 ? 17.747 -2.251 -18.080 1.00 59.81 80 ALA A CA 1
ATOM 632 C C . ALA A 1 80 ? 17.129 -1.051 -17.332 1.00 59.81 80 ALA A C 1
ATOM 634 O O . ALA A 1 80 ? 17.771 -0.003 -17.237 1.00 59.81 80 ALA A O 1
ATOM 635 N N . SER A 1 81 ? 15.899 -1.162 -16.812 1.00 66.06 81 SER A N 1
ATOM 636 C CA . SER A 1 81 ? 15.208 -0.058 -16.132 1.00 66.06 81 SER A CA 1
ATOM 637 C C . SER A 1 81 ? 14.567 -0.535 -14.822 1.00 66.06 81 SER A C 1
ATOM 639 O O . SER A 1 81 ? 13.487 -1.134 -14.859 1.00 66.06 81 SER A O 1
ATOM 641 N N . PRO A 1 82 ? 15.203 -0.261 -13.663 1.00 72.94 82 PRO A N 1
ATOM 642 C CA . PRO A 1 82 ? 14.681 -0.671 -12.366 1.00 72.94 82 PRO A CA 1
ATOM 643 C C . PRO A 1 82 ? 13.280 -0.098 -12.149 1.00 72.94 82 PRO A C 1
ATOM 645 O O . PRO A 1 82 ? 13.026 1.074 -12.448 1.00 72.94 82 PRO A O 1
ATOM 648 N N . ALA A 1 83 ? 12.358 -0.912 -11.631 1.00 85.75 83 ALA A N 1
ATOM 649 C CA . ALA A 1 83 ? 11.009 -0.433 -11.372 1.00 85.75 83 ALA A CA 1
ATOM 650 C C . ALA A 1 83 ? 11.039 0.657 -10.299 1.00 85.75 83 ALA A C 1
ATOM 652 O O . ALA A 1 83 ? 11.743 0.526 -9.299 1.00 85.75 83 ALA A O 1
ATOM 653 N N . ARG A 1 84 ? 10.278 1.731 -10.501 1.00 89.75 84 ARG A N 1
ATOM 654 C CA . ARG A 1 84 ? 10.220 2.890 -9.614 1.00 89.75 84 ARG A CA 1
ATOM 655 C C . ARG A 1 84 ? 8.784 3.169 -9.204 1.00 89.75 84 ARG A C 1
ATOM 657 O O . ARG A 1 84 ? 7.880 3.234 -10.031 1.00 89.75 84 ARG A O 1
ATOM 664 N N . ILE A 1 85 ? 8.593 3.364 -7.909 1.00 90.94 85 ILE A N 1
ATOM 665 C CA . ILE A 1 85 ? 7.313 3.677 -7.285 1.00 90.94 85 ILE A CA 1
ATOM 666 C C . ILE A 1 85 ? 7.473 5.041 -6.637 1.00 90.94 85 ILE A C 1
ATOM 668 O O . ILE A 1 85 ? 8.299 5.200 -5.742 1.00 90.94 85 ILE A O 1
ATOM 672 N N . THR A 1 86 ? 6.702 6.025 -7.083 1.00 92.31 86 THR A N 1
ATOM 673 C CA . THR A 1 86 ? 6.669 7.358 -6.481 1.00 92.31 86 THR A CA 1
ATOM 674 C C . THR A 1 86 ? 5.290 7.604 -5.901 1.00 92.31 86 THR A C 1
ATOM 676 O O . THR A 1 86 ? 4.277 7.475 -6.584 1.00 92.31 86 THR A O 1
ATOM 679 N N . LEU A 1 87 ? 5.249 7.985 -4.633 1.00 93.00 87 LEU A N 1
ATOM 680 C CA . LEU A 1 87 ? 4.031 8.388 -3.954 1.00 93.00 87 LEU A CA 1
ATOM 681 C C . LEU A 1 87 ? 4.136 9.864 -3.598 1.00 93.00 87 LEU A C 1
ATOM 683 O O . LEU A 1 87 ? 5.141 10.292 -3.034 1.00 93.00 87 LEU A O 1
ATOM 687 N N . ARG A 1 88 ? 3.100 10.636 -3.918 1.00 92.81 88 ARG A N 1
ATOM 688 C CA . ARG A 1 88 ? 3.025 12.070 -3.633 1.00 92.81 88 ARG A CA 1
ATOM 689 C C . ARG A 1 88 ? 1.772 12.385 -2.839 1.00 92.81 88 ARG A C 1
ATOM 691 O O . ARG A 1 88 ? 0.685 11.895 -3.157 1.00 92.81 88 ARG A O 1
ATOM 698 N N . ASP A 1 89 ? 1.926 13.247 -1.849 1.00 91.25 89 ASP A N 1
ATOM 699 C CA . ASP A 1 89 ? 0.822 13.851 -1.129 1.00 91.25 89 ASP A CA 1
ATOM 700 C C . ASP A 1 89 ? 0.604 15.290 -1.627 1.00 91.25 89 ASP A C 1
ATOM 702 O O . ASP A 1 89 ? 1.380 16.191 -1.294 1.00 91.25 89 ASP A O 1
ATOM 706 N N . PRO A 1 90 ? -0.450 15.539 -2.423 1.00 86.94 90 PRO A N 1
ATOM 707 C CA . PRO A 1 90 ? -0.741 16.879 -2.915 1.00 86.94 90 PRO A CA 1
ATOM 708 C C . PRO A 1 90 ? -1.162 17.852 -1.804 1.00 86.94 90 PRO A C 1
ATOM 710 O O . PRO A 1 90 ? -1.104 19.057 -2.023 1.00 86.94 90 PRO A O 1
ATOM 713 N N . ALA A 1 91 ? -1.591 17.371 -0.632 1.00 85.25 91 ALA A N 1
ATOM 714 C CA . ALA A 1 91 ? -2.081 18.232 0.442 1.00 85.25 91 ALA A CA 1
ATOM 715 C C . ALA A 1 91 ? -0.952 18.954 1.194 1.00 85.25 91 ALA A C 1
ATOM 717 O O . ALA A 1 91 ? -1.162 20.058 1.687 1.00 85.25 91 ALA A O 1
ATOM 718 N N . ASN A 1 92 ? 0.232 18.343 1.293 1.00 81.12 92 ASN A N 1
ATOM 719 C CA . ASN A 1 92 ? 1.374 18.896 2.033 1.00 81.12 92 ASN A CA 1
ATOM 720 C C . ASN A 1 92 ? 2.689 18.906 1.233 1.00 81.12 92 ASN A C 1
ATOM 722 O O . ASN A 1 92 ? 3.740 19.209 1.794 1.00 81.12 92 ASN A O 1
ATOM 726 N N . GLY A 1 93 ? 2.639 18.557 -0.056 1.00 82.62 93 GLY A N 1
ATOM 727 C CA . GLY A 1 93 ? 3.809 18.495 -0.934 1.00 82.62 93 GLY A CA 1
ATOM 728 C C . GLY A 1 93 ? 4.757 17.328 -0.644 1.00 82.62 93 GLY A C 1
ATOM 729 O O . GLY A 1 93 ? 5.841 17.272 -1.223 1.00 82.62 93 GLY A O 1
ATOM 730 N N . GLY A 1 94 ? 4.380 16.406 0.243 1.00 89.00 94 GLY A N 1
ATOM 731 C CA . GLY A 1 94 ? 5.234 15.301 0.647 1.00 89.00 94 GLY A CA 1
ATOM 732 C C . GLY A 1 94 ? 5.405 14.241 -0.437 1.00 89.00 94 GLY A C 1
ATOM 733 O O . GLY A 1 94 ? 4.550 14.074 -1.310 1.00 89.00 94 GLY A O 1
ATOM 734 N N . HIS A 1 95 ? 6.512 13.499 -0.387 1.00 89.88 95 HIS A N 1
ATOM 735 C CA . HIS A 1 95 ? 6.762 12.413 -1.336 1.00 89.88 95 HIS A CA 1
ATOM 736 C C . HIS A 1 95 ? 7.644 11.292 -0.772 1.00 89.88 95 HIS A C 1
ATOM 738 O O . HIS A 1 95 ? 8.368 11.475 0.203 1.00 89.88 95 HIS A O 1
ATOM 744 N N . ALA A 1 96 ? 7.549 10.118 -1.394 1.00 87.81 96 ALA A N 1
ATOM 745 C CA . ALA A 1 96 ? 8.360 8.931 -1.141 1.00 87.81 96 ALA A CA 1
ATOM 746 C C . ALA A 1 96 ? 8.662 8.258 -2.474 1.00 87.81 96 ALA A C 1
ATOM 748 O O . ALA A 1 96 ? 7.835 8.279 -3.390 1.00 87.81 96 ALA A O 1
ATOM 749 N N . VAL A 1 97 ? 9.835 7.640 -2.567 1.00 87.75 97 VAL A N 1
ATOM 750 C CA . VAL A 1 97 ? 10.272 6.913 -3.758 1.00 87.75 97 VAL A CA 1
ATOM 751 C C . VAL A 1 97 ? 10.848 5.565 -3.333 1.00 87.75 97 VAL A C 1
ATOM 753 O O . VAL A 1 97 ? 11.632 5.502 -2.390 1.00 87.75 97 VAL A O 1
ATOM 756 N N . ALA A 1 98 ? 10.483 4.503 -4.046 1.00 84.62 98 ALA A N 1
ATOM 757 C CA . ALA A 1 98 ? 11.169 3.213 -4.025 1.00 84.62 98 ALA A CA 1
ATOM 758 C C . ALA A 1 98 ? 11.662 2.861 -5.426 1.00 84.62 98 ALA A C 1
ATOM 760 O O . ALA A 1 98 ? 10.983 3.163 -6.408 1.00 84.62 98 ALA A O 1
ATOM 761 N N . ALA A 1 99 ? 12.812 2.196 -5.509 1.00 82.50 99 ALA A N 1
ATOM 762 C CA . ALA A 1 99 ? 13.339 1.627 -6.744 1.00 82.50 99 ALA A CA 1
ATOM 763 C C . ALA A 1 99 ? 13.786 0.169 -6.520 1.00 82.50 99 ALA A C 1
ATOM 765 O O . ALA A 1 99 ? 14.324 -0.156 -5.462 1.00 82.50 99 ALA A O 1
ATOM 766 N N . LEU A 1 100 ? 13.559 -0.701 -7.504 1.00 81.25 100 LEU A N 1
ATOM 767 C CA . LEU A 1 100 ? 13.875 -2.137 -7.495 1.00 81.25 100 LEU A CA 1
ATOM 768 C C . LEU A 1 100 ? 14.968 -2.435 -8.560 1.00 81.25 100 LEU A C 1
ATOM 770 O O . LEU A 1 100 ? 14.606 -2.183 -9.709 1.00 81.25 100 LEU A O 1
ATOM 774 N N . PRO A 1 101 ? 16.204 -2.993 -8.329 1.00 62.38 101 PRO A N 1
ATOM 775 C CA . PRO A 1 101 ? 16.970 -3.374 -7.101 1.00 62.38 101 PRO A CA 1
ATOM 776 C C . PRO A 1 101 ? 18.068 -2.347 -6.694 1.00 62.38 101 PRO A C 1
ATOM 778 O O . PRO A 1 101 ? 18.603 -1.659 -7.556 1.00 62.38 101 PRO A O 1
ATOM 781 N N . ALA A 1 102 ? 18.504 -2.190 -5.426 1.00 50.97 102 ALA A N 1
ATOM 782 C CA . ALA A 1 102 ? 19.118 -3.232 -4.576 1.00 50.97 102 ALA A CA 1
ATOM 783 C C . ALA A 1 102 ? 18.871 -3.136 -3.042 1.00 50.97 102 ALA A C 1
ATOM 785 O O . ALA A 1 102 ? 19.564 -3.800 -2.278 1.00 50.97 102 ALA A O 1
ATOM 786 N N . ALA A 1 103 ? 17.906 -2.356 -2.547 1.00 51.03 103 ALA A N 1
ATOM 787 C CA . ALA A 1 103 ? 17.619 -2.300 -1.098 1.00 51.03 103 ALA A CA 1
ATOM 788 C C . ALA A 1 103 ? 16.115 -2.242 -0.789 1.00 51.03 103 ALA A C 1
ATOM 790 O O . ALA A 1 103 ? 15.672 -1.437 0.020 1.00 51.03 103 ALA A O 1
ATOM 791 N N . TYR A 1 104 ? 15.338 -3.062 -1.498 1.00 55.22 104 TYR A N 1
ATOM 792 C CA . TYR A 1 104 ? 13.873 -3.147 -1.508 1.00 55.22 104 TYR A CA 1
ATOM 793 C C . TYR A 1 104 ? 13.157 -2.777 -0.195 1.00 55.22 104 TYR A C 1
ATOM 795 O O . TYR A 1 104 ? 12.810 -3.638 0.613 1.00 55.22 104 TYR A O 1
ATOM 803 N N . GLN A 1 105 ? 12.848 -1.490 -0.032 1.00 59.19 105 GLN A N 1
ATOM 804 C CA . GLN A 1 105 ? 11.901 -0.983 0.953 1.00 59.19 105 GLN A CA 1
ATOM 805 C C . GLN A 1 105 ? 11.343 0.355 0.453 1.00 59.19 105 GLN A C 1
ATOM 807 O O . GLN A 1 105 ? 12.098 1.237 0.040 1.00 59.19 105 GLN A O 1
ATOM 812 N N . LEU A 1 106 ? 10.016 0.525 0.476 1.00 65.44 106 LEU A N 1
ATOM 813 C CA . LEU A 1 106 ? 9.432 1.858 0.346 1.00 65.44 106 LEU A CA 1
ATOM 814 C C . LEU A 1 106 ? 9.852 2.683 1.562 1.00 65.44 106 LEU A C 1
ATOM 816 O O . LEU A 1 106 ? 9.516 2.326 2.693 1.00 65.44 106 LEU A O 1
ATOM 820 N N . GLY A 1 107 ? 10.583 3.771 1.314 1.00 70.44 107 GLY A N 1
ATOM 821 C CA . GLY A 1 107 ? 10.877 4.773 2.329 1.00 70.44 107 GLY A CA 1
ATOM 822 C C . GLY A 1 107 ? 9.606 5.460 2.833 1.00 70.44 107 GLY A C 1
ATOM 823 O O . GLY A 1 107 ? 8.526 5.360 2.249 1.00 70.44 107 GLY A O 1
ATOM 824 N N . THR A 1 108 ? 9.727 6.188 3.933 1.00 78.44 108 THR A N 1
ATOM 825 C CA . THR A 1 108 ? 8.604 6.952 4.489 1.00 78.44 108 THR A CA 1
ATOM 826 C C . THR A 1 108 ? 8.307 8.184 3.623 1.00 78.44 108 THR A C 1
ATOM 828 O O . THR A 1 108 ? 9.254 8.811 3.148 1.00 78.44 108 THR A O 1
ATOM 831 N N . LEU A 1 109 ? 7.028 8.570 3.432 1.00 85.00 109 LEU A N 1
ATOM 832 C CA . LEU A 1 109 ? 6.709 9.891 2.855 1.00 85.00 109 LEU A CA 1
ATOM 833 C C . LEU A 1 109 ? 7.380 10.951 3.714 1.00 85.00 109 LEU A C 1
ATOM 835 O O . LEU A 1 109 ? 7.229 10.936 4.925 1.00 85.00 109 LEU A O 1
ATOM 839 N N . ARG A 1 110 ? 8.097 11.886 3.112 1.00 87.25 110 ARG A N 1
ATOM 840 C CA . ARG A 1 110 ? 8.649 13.020 3.851 1.00 87.25 110 ARG A CA 1
ATOM 841 C C . ARG A 1 110 ? 7.754 14.226 3.649 1.00 87.25 110 ARG A C 1
ATOM 843 O O . ARG A 1 110 ? 7.286 14.442 2.532 1.00 87.25 110 ARG A O 1
ATOM 850 N N . ASN A 1 111 ? 7.445 14.959 4.716 1.00 85.62 111 ASN A N 1
ATOM 851 C CA . ASN A 1 111 ? 6.678 16.203 4.616 1.00 85.62 111 ASN A CA 1
ATOM 852 C C . ASN A 1 111 ? 7.552 17.336 4.029 1.00 85.62 111 ASN A C 1
ATOM 854 O O . ASN A 1 111 ? 8.719 17.131 3.701 1.00 85.62 111 ASN A O 1
ATOM 858 N N . ALA A 1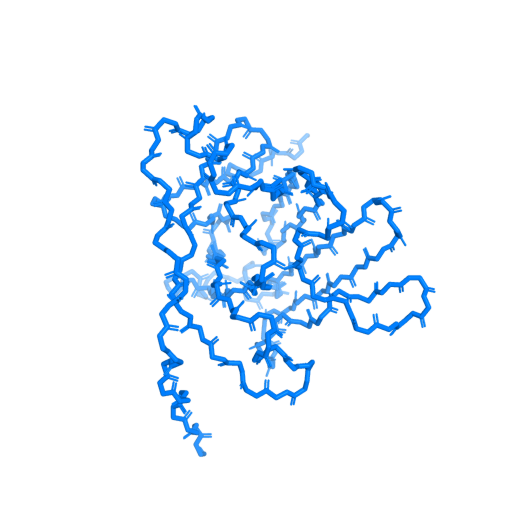 112 ? 7.004 18.547 3.895 1.00 84.44 112 ALA A N 1
ATOM 859 C CA . ALA A 1 112 ? 7.752 19.701 3.380 1.00 84.44 112 ALA A CA 1
ATOM 860 C C . ALA A 1 112 ? 8.965 20.120 4.245 1.00 84.44 112 ALA A C 1
ATOM 862 O O . ALA A 1 112 ? 9.805 20.882 3.776 1.00 84.44 112 ALA A O 1
ATOM 863 N N . LEU A 1 113 ? 9.052 19.633 5.488 1.00 86.88 113 LEU A N 1
ATOM 864 C CA . LEU A 1 113 ? 10.168 19.839 6.417 1.00 86.88 113 LEU A CA 1
ATOM 865 C C . LEU A 1 113 ? 11.168 18.667 6.406 1.00 86.88 113 LEU A C 1
ATOM 867 O O . LEU A 1 113 ? 12.049 18.610 7.256 1.00 86.88 113 LEU A O 1
ATOM 871 N N . ASP A 1 114 ? 11.030 17.738 5.456 1.00 84.94 114 ASP A N 1
ATOM 872 C CA . ASP A 1 114 ? 11.828 16.513 5.320 1.00 84.94 114 ASP A CA 1
ATOM 873 C C . ASP A 1 114 ? 11.644 15.478 6.454 1.00 84.94 114 ASP A C 1
ATOM 875 O O . ASP A 1 114 ? 12.389 14.500 6.569 1.00 84.94 114 ASP A O 1
ATOM 879 N N . GLU A 1 115 ? 10.600 15.629 7.272 1.00 87.00 115 GLU A N 1
ATOM 880 C CA . GLU A 1 115 ? 10.315 14.721 8.383 1.00 87.00 115 GLU A CA 1
ATOM 881 C C . GLU A 1 115 ? 9.538 13.479 7.908 1.00 87.00 115 GLU A C 1
ATOM 883 O O . GLU A 1 115 ? 8.606 13.609 7.101 1.00 87.00 115 GLU A O 1
ATOM 888 N N . PRO A 1 116 ? 9.850 12.274 8.430 1.00 84.88 116 PRO A N 1
ATOM 889 C CA . PRO A 1 116 ? 9.091 11.061 8.144 1.00 84.88 116 PRO A CA 1
ATOM 890 C C . PRO A 1 116 ? 7.609 11.186 8.538 1.00 84.88 116 PRO A C 1
ATOM 892 O O . PRO A 1 116 ? 7.260 11.405 9.695 1.00 84.88 116 PRO A O 1
ATOM 895 N N . ALA A 1 117 ? 6.729 10.971 7.571 1.00 84.75 117 ALA A N 1
ATOM 896 C CA . ALA A 1 117 ? 5.282 10.957 7.688 1.00 84.75 117 ALA A CA 1
ATOM 897 C C . ALA A 1 117 ? 4.730 9.631 7.128 1.00 84.75 117 ALA A C 1
ATOM 899 O O . ALA A 1 117 ? 4.824 9.374 5.931 1.00 84.75 117 ALA A O 1
ATOM 900 N N . PRO A 1 118 ? 4.125 8.751 7.936 1.00 86.25 118 PRO A N 1
ATOM 901 C CA . PRO A 1 118 ? 3.531 7.531 7.400 1.00 86.25 118 PRO A CA 1
ATOM 902 C C . PRO A 1 118 ? 2.343 7.817 6.462 1.00 86.25 118 PRO A C 1
ATOM 904 O O . PRO A 1 118 ? 1.669 8.857 6.539 1.00 86.25 118 PRO A O 1
ATOM 907 N N . LEU A 1 119 ? 2.034 6.853 5.589 1.00 87.62 119 LEU A N 1
ATOM 908 C CA . LEU A 1 119 ? 0.760 6.834 4.873 1.00 87.62 119 LEU A CA 1
ATOM 909 C C . LEU A 1 119 ? -0.337 6.523 5.890 1.00 87.62 119 LEU A C 1
ATOM 911 O O . LEU A 1 119 ? -0.521 5.382 6.287 1.00 87.62 119 LEU A O 1
ATOM 915 N N . GLN A 1 120 ? -1.060 7.543 6.320 1.00 87.94 120 GLN A N 1
ATOM 916 C CA . GLN A 1 120 ? -2.121 7.415 7.312 1.00 87.94 120 GLN A CA 1
ATOM 917 C C . GLN A 1 120 ? -3.293 8.306 6.935 1.00 87.94 120 GLN A C 1
ATOM 919 O O . GLN A 1 120 ? -3.119 9.350 6.294 1.00 87.94 120 GLN A O 1
ATOM 924 N N . LEU A 1 121 ? -4.489 7.948 7.374 1.00 86.69 121 LEU A N 1
ATOM 925 C CA . LEU A 1 121 ? -5.619 8.857 7.322 1.00 86.69 121 LEU A CA 1
ATOM 926 C C . LEU A 1 121 ? -5.556 9.790 8.541 1.00 86.69 121 LEU A C 1
ATOM 928 O O . LEU A 1 121 ? -6.018 9.447 9.627 1.00 86.69 121 LEU A O 1
ATOM 932 N N . ALA A 1 122 ? -4.919 10.956 8.379 1.00 73.75 122 ALA A N 1
ATOM 933 C CA . ALA A 1 122 ? -4.753 11.921 9.466 1.00 73.75 122 ALA A CA 1
ATOM 934 C C . ALA A 1 122 ? -6.116 12.344 10.033 1.00 73.75 122 ALA A C 1
ATOM 936 O O . ALA A 1 122 ? -7.018 12.706 9.281 1.00 73.75 122 ALA A O 1
ATOM 937 N N . ARG A 1 123 ? -6.282 12.337 11.359 1.00 72.50 123 ARG A N 1
ATOM 938 C CA . ARG A 1 123 ? -7.508 12.862 11.982 1.00 72.50 123 ARG A CA 1
ATOM 939 C C . ARG A 1 123 ? -7.569 14.388 11.805 1.00 72.50 123 ARG A C 1
ATOM 941 O O . ARG A 1 123 ? -6.527 15.031 11.915 1.00 72.50 123 ARG A O 1
ATOM 948 N N . PRO A 1 124 ? -8.754 14.984 11.577 1.00 73.50 124 PRO A N 1
ATOM 949 C CA . PRO A 1 124 ? -10.093 14.382 11.527 1.00 73.50 124 PRO A CA 1
ATOM 950 C C . PRO A 1 124 ? -10.561 13.998 10.105 1.00 73.50 124 PRO A C 1
ATOM 952 O O . PRO A 1 124 ? -11.761 13.956 9.843 1.00 73.50 124 PRO A O 1
ATOM 955 N N . LEU A 1 125 ? -9.650 13.767 9.156 1.00 79.88 125 LEU A N 1
ATOM 956 C CA . LEU A 1 125 ? -10.013 13.579 7.753 1.00 79.88 125 LEU A CA 1
ATOM 957 C C . LEU A 1 125 ? -10.822 12.290 7.543 1.00 79.88 125 LEU A C 1
ATOM 959 O O . LEU A 1 125 ? -10.429 11.198 7.957 1.00 79.88 125 LEU A O 1
ATOM 963 N N . ALA A 1 126 ? -11.940 12.418 6.828 1.00 84.31 126 ALA A N 1
ATOM 964 C CA . ALA A 1 126 ? -12.741 11.279 6.376 1.00 84.31 126 ALA A CA 1
ATOM 965 C C . ALA A 1 126 ? -12.105 10.555 5.173 1.00 84.31 126 ALA A C 1
ATOM 967 O O . ALA A 1 126 ? -12.373 9.374 4.944 1.00 84.31 126 ALA A O 1
ATOM 968 N N . SER A 1 127 ? -11.264 11.263 4.409 1.00 91.12 127 SER A N 1
ATOM 969 C CA . SER A 1 127 ? -10.506 10.710 3.288 1.00 91.12 127 SER A CA 1
ATOM 970 C C . SER A 1 127 ? -9.182 11.448 3.074 1.00 91.12 127 SER A C 1
ATOM 972 O O . SER A 1 127 ? -9.072 12.631 3.400 1.00 91.12 127 SER A O 1
ATOM 974 N N . ARG A 1 128 ? -8.186 10.764 2.505 1.00 92.00 128 ARG A N 1
ATOM 975 C CA . ARG A 1 128 ? -6.911 11.353 2.065 1.00 92.00 128 ARG A CA 1
ATOM 976 C C . ARG A 1 128 ? -6.586 10.827 0.677 1.00 92.00 128 ARG A C 1
ATOM 978 O O . ARG A 1 128 ? -6.552 9.619 0.468 1.00 92.00 128 ARG A O 1
ATOM 985 N N . ARG A 1 129 ? -6.350 11.728 -0.273 1.00 94.00 129 ARG A N 1
ATOM 986 C CA . ARG A 1 129 ? -5.993 11.381 -1.652 1.00 94.00 129 ARG A CA 1
ATOM 987 C C . ARG A 1 129 ? -4.495 11.553 -1.859 1.00 94.00 129 ARG A C 1
ATOM 989 O O . ARG A 1 129 ? -3.966 12.630 -1.617 1.00 94.00 129 ARG A O 1
ATOM 996 N N . LEU A 1 130 ? -3.852 10.508 -2.358 1.00 94.00 130 LEU A N 1
ATOM 997 C CA . LEU A 1 130 ? -2.448 10.469 -2.748 1.00 94.00 130 LEU A CA 1
ATOM 998 C C . LEU A 1 130 ? -2.350 10.201 -4.253 1.00 94.00 130 LEU A C 1
ATOM 1000 O O . LEU A 1 130 ? -3.254 9.608 -4.850 1.00 94.00 130 LEU A O 1
ATOM 1004 N N . ARG A 1 131 ? -1.247 10.618 -4.871 1.00 95.31 131 ARG A N 1
ATOM 1005 C CA . ARG A 1 131 ? -0.916 10.279 -6.259 1.00 95.31 131 ARG A CA 1
ATOM 1006 C C . ARG A 1 131 ? 0.153 9.196 -6.253 1.00 95.31 131 ARG A C 1
ATOM 1008 O O . ARG A 1 131 ? 1.221 9.408 -5.686 1.00 95.31 131 ARG A O 1
ATOM 1015 N N . LEU A 1 132 ? -0.145 8.058 -6.872 1.00 94.75 132 LEU A N 1
ATOM 1016 C CA . LEU A 1 132 ? 0.798 6.962 -7.057 1.00 94.75 132 LEU A CA 1
ATOM 1017 C C . LEU A 1 132 ? 1.232 6.931 -8.523 1.00 94.75 132 LEU A C 1
ATOM 1019 O O . LEU A 1 132 ? 0.394 6.893 -9.424 1.00 94.75 132 LEU A O 1
ATOM 1023 N N . GLU A 1 133 ? 2.537 6.980 -8.743 1.00 94.50 133 GLU A N 1
ATOM 1024 C CA . GLU A 1 133 ? 3.202 6.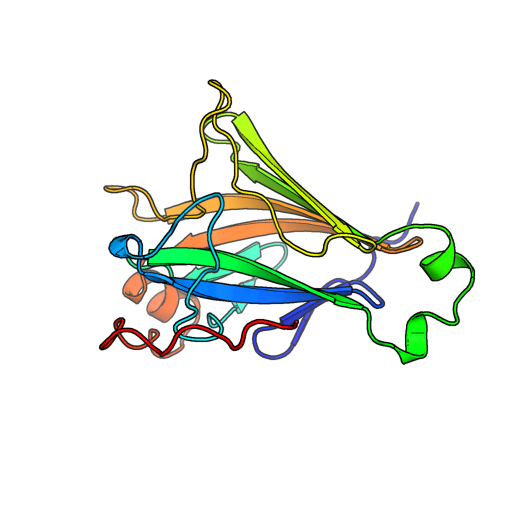938 -10.042 1.00 94.50 133 GLU A CA 1
ATOM 1025 C C . GLU A 1 133 ? 4.081 5.687 -10.075 1.00 94.50 133 GLU A C 1
ATOM 1027 O O . GLU A 1 133 ? 4.904 5.471 -9.185 1.00 94.50 133 GLU A O 1
ATOM 1032 N N . LEU A 1 134 ? 3.878 4.851 -11.086 1.00 93.31 134 LEU A N 1
ATOM 1033 C CA . LEU A 1 134 ? 4.545 3.571 -11.255 1.00 93.31 134 LEU A CA 1
ATOM 1034 C C . LEU A 1 134 ? 5.298 3.546 -12.581 1.00 93.31 134 LEU A C 1
ATOM 1036 O O . LEU A 1 134 ? 4.766 3.925 -13.629 1.00 93.31 134 LEU A O 1
ATOM 1040 N N . GLU A 1 135 ? 6.521 3.042 -12.527 1.00 91.06 135 GLU A N 1
ATOM 1041 C CA . GLU A 1 135 ? 7.414 2.881 -13.663 1.00 91.06 135 GLU A CA 1
ATOM 1042 C C . GLU A 1 135 ? 8.028 1.480 -13.621 1.00 91.06 135 GLU A C 1
ATOM 1044 O O . GLU A 1 135 ? 8.544 1.072 -12.586 1.00 91.06 135 GLU A O 1
ATOM 1049 N N . CYS A 1 136 ? 7.973 0.726 -14.719 1.00 86.12 136 CYS A N 1
ATOM 1050 C CA . CYS A 1 136 ? 8.616 -0.587 -14.832 1.00 86.12 136 CYS A CA 1
ATOM 1051 C C . CYS A 1 136 ? 8.954 -0.868 -16.302 1.00 86.12 136 CYS A C 1
ATOM 1053 O O . CYS A 1 136 ? 8.043 -1.029 -17.115 1.00 86.12 136 CYS A O 1
ATOM 1055 N N . GLY A 1 137 ? 10.239 -0.893 -16.675 1.00 82.50 137 GLY A N 1
ATOM 1056 C CA . GLY A 1 137 ? 10.634 -1.027 -18.085 1.00 82.50 137 GLY A CA 1
ATOM 1057 C C . GLY A 1 137 ? 10.041 0.107 -18.942 1.00 82.50 137 GLY A C 1
ATOM 1058 O O . GLY A 1 137 ? 10.222 1.273 -18.588 1.00 82.50 137 GLY A O 1
ATOM 1059 N N . PRO A 1 138 ? 9.287 -0.176 -20.022 1.00 82.62 138 PRO A N 1
ATOM 1060 C CA . PRO A 1 138 ? 8.542 0.833 -20.785 1.00 82.62 138 PRO A CA 1
ATOM 1061 C C . PRO A 1 138 ? 7.167 1.183 -20.183 1.00 82.62 138 PRO A C 1
ATOM 1063 O O . PRO A 1 138 ? 6.543 2.163 -20.589 1.00 82.62 138 PRO A O 1
ATOM 1066 N N . ALA A 1 139 ? 6.666 0.398 -19.225 1.00 86.69 139 ALA A N 1
ATOM 1067 C CA . ALA A 1 139 ? 5.333 0.573 -18.664 1.00 86.69 139 ALA A CA 1
ATOM 1068 C C . ALA A 1 139 ? 5.305 1.740 -17.669 1.00 86.69 139 ALA A C 1
ATOM 1070 O O . ALA A 1 139 ? 6.177 1.871 -16.804 1.00 86.69 139 ALA A O 1
ATOM 1071 N N . ARG A 1 140 ? 4.296 2.604 -17.794 1.00 91.12 140 ARG A N 1
ATOM 1072 C CA . ARG A 1 140 ? 4.090 3.778 -16.940 1.00 91.12 140 ARG A CA 1
ATOM 1073 C C . ARG A 1 140 ? 2.616 3.892 -16.586 1.00 91.12 140 ARG A C 1
ATOM 1075 O O . ARG A 1 140 ? 1.767 3.782 -17.469 1.00 91.12 140 ARG A O 1
ATOM 1082 N N . ALA A 1 141 ? 2.321 4.144 -15.316 1.00 94.25 141 ALA A N 1
ATOM 1083 C CA . ALA A 1 141 ? 0.966 4.409 -14.852 1.00 94.25 141 ALA A CA 1
ATOM 1084 C C . ALA A 1 141 ? 0.964 5.459 -13.747 1.00 94.25 141 ALA A C 1
ATOM 1086 O O . ALA A 1 141 ? 1.896 5.546 -12.951 1.00 94.25 141 ALA A O 1
ATOM 1087 N N . ALA A 1 142 ? -0.104 6.249 -13.686 1.00 94.75 142 ALA A N 1
ATOM 1088 C CA . ALA A 1 142 ? -0.293 7.200 -12.609 1.00 94.75 142 ALA A CA 1
ATOM 1089 C C . ALA A 1 142 ? -1.777 7.327 -12.264 1.00 94.75 142 ALA A C 1
ATOM 1091 O O . ALA A 1 142 ? -2.594 7.723 -13.096 1.00 94.75 142 ALA A O 1
ATOM 1092 N N . PHE A 1 143 ? -2.123 7.022 -11.020 1.00 95.12 143 PHE A N 1
ATOM 1093 C CA . PHE A 1 143 ? -3.502 6.957 -10.542 1.00 95.12 143 PHE A CA 1
ATOM 1094 C C . PHE A 1 143 ? -3.591 7.438 -9.092 1.00 95.12 143 PHE A C 1
ATOM 1096 O O . PHE A 1 143 ? -2.587 7.735 -8.440 1.00 95.12 143 PHE A O 1
ATOM 1103 N N . ASN A 1 144 ? -4.810 7.617 -8.599 1.00 96.06 144 ASN A N 1
ATOM 1104 C CA . ASN A 1 144 ? -5.034 8.083 -7.236 1.00 96.06 144 ASN A CA 1
ATOM 1105 C C . ASN A 1 144 ? -5.101 6.898 -6.282 1.00 96.06 144 ASN A C 1
ATOM 1107 O O . ASN A 1 144 ? -5.822 5.944 -6.547 1.00 96.06 144 ASN A O 1
ATOM 1111 N N . LEU A 1 145 ? -4.422 6.995 -5.147 1.00 95.31 145 LEU A N 1
ATOM 1112 C CA . LEU A 1 145 ? -4.671 6.136 -3.996 1.00 95.31 145 LEU A CA 1
ATOM 1113 C C . LEU A 1 145 ? -5.486 6.947 -2.989 1.00 95.31 145 LEU A C 1
ATOM 1115 O O . LEU A 1 145 ? -5.007 7.954 -2.469 1.00 95.31 145 LEU A O 1
ATOM 1119 N N . VAL A 1 146 ? -6.733 6.553 -2.747 1.00 95.50 146 VAL A N 1
ATOM 1120 C CA . VAL A 1 146 ? -7.633 7.248 -1.821 1.00 95.50 146 VAL A CA 1
ATOM 1121 C C . VAL A 1 146 ? -7.816 6.400 -0.576 1.00 95.50 146 VAL A C 1
ATOM 1123 O O . VAL A 1 146 ? -8.412 5.325 -0.617 1.00 95.50 146 VAL A O 1
ATOM 1126 N N . LEU A 1 147 ? -7.311 6.924 0.536 1.00 95.25 147 LEU A N 1
ATOM 1127 C CA . LEU A 1 147 ? -7.494 6.359 1.860 1.00 95.25 147 LEU A CA 1
ATOM 1128 C C . LEU A 1 147 ? -8.857 6.796 2.392 1.00 95.25 147 LEU A C 1
ATOM 1130 O O . LEU A 1 147 ? -9.158 7.992 2.398 1.00 95.25 147 LEU A O 1
ATOM 1134 N N . LEU A 1 148 ? -9.668 5.843 2.835 1.00 95.25 148 LEU A N 1
ATOM 1135 C CA . LEU A 1 148 ? -11.007 6.060 3.383 1.00 95.25 148 LEU A CA 1
ATOM 1136 C C . LEU A 1 148 ? -11.119 5.415 4.762 1.00 95.25 148 LEU A C 1
ATOM 1138 O O . LEU A 1 148 ? -10.560 4.346 4.987 1.00 95.25 148 LEU A O 1
ATOM 1142 N N . GLN A 1 149 ? -11.915 6.001 5.659 1.00 94.06 149 GLN A N 1
ATOM 1143 C CA . GLN A 1 149 ? -12.303 5.291 6.884 1.00 94.06 149 GLN A CA 1
ATOM 1144 C C . GLN A 1 149 ? -12.950 3.934 6.529 1.00 94.06 149 GLN A C 1
ATOM 1146 O O . GLN A 1 149 ? -13.705 3.879 5.552 1.00 94.06 149 GLN A O 1
ATOM 1151 N N . PRO A 1 150 ? -12.732 2.853 7.307 1.00 93.81 150 PRO A N 1
ATOM 1152 C CA . PRO A 1 150 ? -13.190 1.507 6.946 1.00 93.81 150 PRO A CA 1
ATOM 1153 C C . PRO A 1 150 ? -14.683 1.407 6.602 1.00 93.81 150 PRO A C 1
ATOM 1155 O O . PRO A 1 150 ? -15.046 0.751 5.630 1.00 93.81 150 PRO A O 1
ATOM 1158 N N . ALA A 1 151 ? -15.550 2.109 7.340 1.00 93.31 151 ALA A N 1
ATOM 1159 C CA . ALA A 1 151 ? -16.987 2.137 7.062 1.00 93.31 151 ALA A CA 1
ATOM 1160 C C . ALA A 1 151 ? -17.325 2.836 5.731 1.00 93.31 151 ALA A C 1
ATOM 1162 O O . ALA A 1 151 ? -18.173 2.363 4.977 1.00 93.31 151 ALA A O 1
ATOM 1163 N N . ALA A 1 152 ? -16.637 3.937 5.414 1.00 94.62 152 ALA A N 1
ATOM 1164 C CA . ALA A 1 152 ? -16.815 4.651 4.151 1.00 94.62 152 ALA A CA 1
ATOM 1165 C C . ALA A 1 152 ? -16.283 3.834 2.964 1.00 94.62 152 ALA A C 1
ATOM 1167 O O . ALA A 1 152 ? -16.909 3.804 1.905 1.00 94.62 152 ALA A O 1
ATOM 1168 N N . TRP A 1 153 ? -15.159 3.135 3.152 1.00 95.94 153 TRP A N 1
ATOM 1169 C CA . TRP A 1 153 ? -14.644 2.190 2.166 1.00 95.94 153 TRP A CA 1
ATOM 1170 C C . TRP A 1 153 ? -15.641 1.057 1.914 1.00 95.94 153 TRP A C 1
ATOM 1172 O O . TRP A 1 153 ? -15.974 0.809 0.763 1.00 95.94 153 TRP A O 1
ATOM 1182 N N . ALA A 1 154 ? -16.175 0.429 2.965 1.00 95.88 154 ALA A N 1
ATOM 1183 C CA . ALA A 1 154 ? -17.140 -0.665 2.847 1.00 95.88 154 ALA A CA 1
ATOM 1184 C C . ALA A 1 154 ? -18.398 -0.249 2.071 1.00 95.88 154 ALA A C 1
ATOM 1186 O O . ALA A 1 154 ? -18.845 -0.965 1.174 1.00 95.88 154 ALA A O 1
ATOM 1187 N N . ALA A 1 155 ? -18.923 0.944 2.368 1.00 95.19 155 ALA A N 1
ATOM 1188 C CA . ALA A 1 155 ? -20.067 1.510 1.663 1.00 95.19 155 ALA A CA 1
ATOM 1189 C C . ALA A 1 155 ? -19.779 1.753 0.172 1.00 95.19 155 ALA A C 1
ATOM 1191 O O . ALA A 1 155 ? -20.626 1.452 -0.665 1.00 95.19 155 ALA A O 1
ATOM 1192 N N . ARG A 1 156 ? -18.590 2.270 -0.168 1.00 95.44 156 ARG A N 1
ATOM 1193 C CA . ARG A 1 156 ? -18.208 2.597 -1.553 1.00 95.44 156 ARG A CA 1
ATOM 1194 C C . ARG A 1 156 ? -17.778 1.377 -2.370 1.00 95.44 156 ARG A C 1
ATOM 1196 O O . ARG A 1 156 ? -18.050 1.317 -3.560 1.00 95.44 156 ARG A O 1
ATOM 1203 N N . ALA A 1 157 ? -17.102 0.421 -1.740 1.00 94.25 157 ALA A N 1
ATOM 1204 C CA . ALA A 1 157 ? -16.610 -0.798 -2.375 1.00 94.25 157 ALA A CA 1
ATOM 1205 C C . ALA A 1 157 ? -17.652 -1.927 -2.396 1.00 94.25 157 ALA A C 1
ATOM 1207 O O . ALA A 1 157 ? -17.399 -2.959 -3.007 1.00 94.25 157 ALA A O 1
ATOM 1208 N N . HIS A 1 158 ? -18.794 -1.760 -1.715 1.00 94.31 158 HIS A N 1
ATOM 1209 C CA . HIS A 1 158 ? -19.805 -2.806 -1.520 1.00 94.31 158 HIS A CA 1
ATOM 1210 C C . HIS A 1 158 ? -19.209 -4.116 -0.966 1.00 94.31 158 HIS A C 1
ATOM 1212 O O . HIS A 1 158 ? -19.594 -5.218 -1.355 1.00 94.31 158 HIS A O 1
ATOM 1218 N N . ARG A 1 159 ? -18.245 -3.991 -0.045 1.00 93.81 159 ARG A N 1
ATOM 1219 C CA . ARG A 1 159 ? -17.511 -5.096 0.596 1.00 93.81 159 ARG A CA 1
ATOM 1220 C C . ARG A 1 159 ? -17.532 -4.926 2.113 1.00 93.81 159 ARG A C 1
ATOM 1222 O O . ARG A 1 159 ? -17.675 -3.815 2.615 1.00 93.81 159 ARG A O 1
ATOM 1229 N N . ALA A 1 160 ? -17.367 -6.022 2.851 1.00 92.88 160 ALA A N 1
ATOM 1230 C CA . ALA A 1 160 ? -17.239 -5.961 4.306 1.00 92.88 160 ALA A CA 1
ATOM 1231 C C . ALA A 1 160 ? -15.965 -5.189 4.706 1.00 92.88 160 ALA A C 1
ATOM 1233 O O . ALA A 1 160 ? -14.922 -5.419 4.089 1.00 92.88 160 ALA A O 1
ATOM 1234 N N . PRO A 1 161 ? -16.015 -4.300 5.717 1.00 91.44 161 PRO A N 1
ATOM 1235 C CA . PRO A 1 161 ? -14.834 -3.568 6.161 1.00 91.44 161 PRO A CA 1
ATOM 1236 C C . PRO A 1 161 ? -13.763 -4.535 6.689 1.00 91.44 161 PRO A C 1
ATOM 1238 O O . PRO A 1 161 ? -14.106 -5.587 7.238 1.00 91.44 161 PRO A O 1
ATOM 1241 N N . PRO A 1 162 ? -12.469 -4.186 6.577 1.00 90.56 162 PRO A N 1
ATOM 1242 C CA . PRO A 1 162 ? -11.416 -4.980 7.196 1.00 90.56 162 PRO A CA 1
ATOM 1243 C C . PRO A 1 162 ? -11.613 -5.049 8.716 1.00 90.56 162 PRO A C 1
ATOM 1245 O O . PRO A 1 162 ? -12.040 -4.080 9.348 1.00 90.56 162 PRO A O 1
ATOM 1248 N N . ALA A 1 163 ? -11.270 -6.195 9.307 1.00 90.69 163 ALA A N 1
ATOM 1249 C CA . ALA A 1 163 ? -11.308 -6.373 10.755 1.00 90.69 163 ALA A CA 1
ATOM 1250 C C . ALA A 1 163 ? -10.368 -5.381 11.448 1.00 90.69 163 ALA A C 1
ATOM 1252 O O . ALA A 1 163 ? -9.278 -5.115 10.939 1.00 90.69 163 ALA A O 1
ATOM 1253 N N . ALA A 1 164 ? -10.764 -4.870 12.616 1.00 90.56 164 ALA A N 1
ATOM 1254 C CA . ALA A 1 164 ? -9.902 -4.027 13.440 1.00 90.56 164 ALA A CA 1
ATOM 1255 C C . ALA A 1 164 ? -8.570 -4.729 13.752 1.00 90.56 164 ALA A C 1
ATOM 1257 O O . ALA A 1 164 ? -8.494 -5.961 13.790 1.00 90.56 164 ALA A O 1
ATOM 1258 N N . LEU A 1 165 ? -7.517 -3.942 13.969 1.00 90.56 165 LEU A N 1
ATOM 1259 C CA . LEU A 1 165 ? -6.219 -4.493 14.333 1.00 90.56 165 LEU A CA 1
ATOM 1260 C C . LEU A 1 165 ? -6.315 -5.233 15.675 1.00 90.56 165 LEU A C 1
ATOM 1262 O O . LEU A 1 165 ? -6.774 -4.686 16.675 1.00 90.56 165 LEU A O 1
ATOM 1266 N N . GLY A 1 166 ? -5.893 -6.498 15.678 1.00 88.75 166 GLY A N 1
ATOM 1267 C CA . GLY A 1 166 ? -5.790 -7.318 16.884 1.00 88.75 166 GLY A CA 1
ATOM 1268 C C . GLY A 1 166 ? -4.442 -7.156 17.593 1.00 88.75 166 GLY A C 1
ATOM 1269 O O . GLY A 1 166 ? -3.688 -6.216 17.335 1.00 88.75 166 GLY A O 1
ATOM 1270 N N . ALA A 1 167 ? -4.112 -8.120 18.457 1.00 88.62 167 ALA A N 1
ATOM 1271 C CA . ALA A 1 167 ? -2.806 -8.198 19.112 1.00 88.62 167 ALA A CA 1
ATOM 1272 C C . ALA A 1 167 ? -1.644 -8.167 18.093 1.00 88.62 167 ALA A C 1
ATOM 1274 O O . ALA A 1 167 ? -1.810 -8.643 16.965 1.00 88.62 167 ALA A O 1
ATOM 1275 N N . PRO A 1 168 ? -0.469 -7.626 18.466 1.00 87.81 168 PRO A N 1
ATOM 1276 C CA . PRO A 1 168 ? 0.629 -7.479 17.528 1.00 87.81 168 PRO A CA 1
ATOM 1277 C C . PRO A 1 168 ? 1.141 -8.828 17.014 1.00 87.81 168 PRO A C 1
ATOM 1279 O O . PRO A 1 168 ? 1.466 -9.701 17.825 1.00 87.81 168 PRO A O 1
ATOM 1282 N N . PRO A 1 169 ? 1.275 -8.997 15.684 1.00 87.56 169 PRO A N 1
ATOM 1283 C CA . PRO A 1 169 ? 1.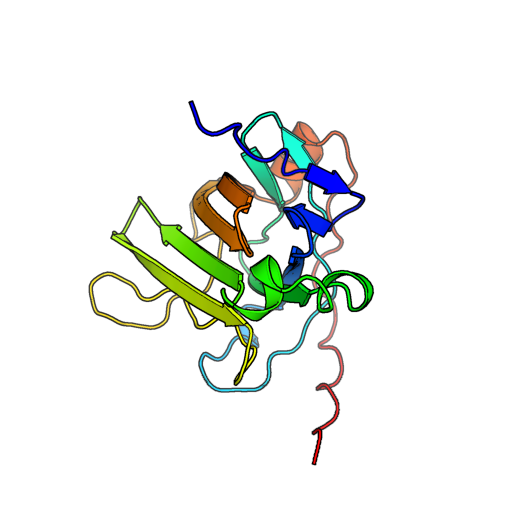856 -10.196 15.102 1.00 87.56 169 PRO A CA 1
ATOM 1284 C C . PRO A 1 169 ? 3.342 -10.273 15.470 1.00 87.56 169 PRO A C 1
ATOM 1286 O O . PRO A 1 169 ? 3.943 -9.240 15.793 1.00 87.56 169 PRO A O 1
ATOM 1289 N N . PRO A 1 170 ? 3.975 -11.460 15.438 1.00 84.19 170 PRO A N 1
ATOM 1290 C CA . PRO A 1 170 ? 5.405 -11.593 15.702 1.00 84.19 170 PRO A CA 1
ATOM 1291 C C . PRO A 1 170 ? 6.225 -10.730 14.734 1.00 84.19 170 PRO A C 1
ATOM 1293 O O . PRO A 1 170 ? 5.777 -10.403 13.635 1.00 84.19 170 PRO A O 1
ATOM 1296 N N . LEU A 1 171 ? 7.438 -10.337 15.136 1.00 79.25 171 LEU A N 1
ATOM 1297 C CA . LEU A 1 171 ? 8.322 -9.689 14.171 1.00 79.25 171 LEU A CA 1
ATOM 1298 C C . LEU A 1 171 ? 8.674 -10.702 13.071 1.00 79.25 171 LEU A C 1
ATOM 1300 O O . LEU A 1 171 ? 8.865 -11.876 13.398 1.00 79.25 171 LEU A O 1
ATOM 1304 N N . PRO A 1 172 ? 8.858 -10.255 11.816 1.00 72.81 172 PRO A N 1
ATOM 1305 C CA . PRO A 1 172 ? 9.386 -11.119 10.760 1.00 72.81 172 PRO A CA 1
ATOM 1306 C C . PRO A 1 172 ? 10.720 -11.783 11.176 1.00 72.81 172 PRO A C 1
ATOM 1308 O O . PRO A 1 172 ? 11.371 -11.320 12.108 1.00 72.81 172 PRO A O 1
ATOM 1311 N N . PRO A 1 173 ? 11.202 -12.859 10.550 1.00 71.44 173 PRO A N 1
ATOM 1312 C CA . PRO A 1 173 ? 12.554 -13.357 10.821 1.00 71.44 173 PRO A CA 1
ATOM 1313 C C . PRO A 1 173 ? 13.618 -12.338 10.373 1.00 71.44 173 PRO A C 1
ATOM 1315 O O . PRO A 1 173 ? 13.382 -11.520 9.482 1.00 71.44 173 PRO A O 1
ATOM 1318 N N . ARG A 1 174 ? 14.787 -12.309 11.034 1.00 69.06 174 ARG A N 1
ATOM 1319 C CA . ARG A 1 174 ? 15.956 -11.603 10.474 1.00 69.06 174 ARG A CA 1
ATOM 1320 C C . ARG A 1 174 ? 16.499 -12.498 9.364 1.00 69.06 174 ARG A C 1
ATOM 1322 O O . ARG A 1 174 ? 16.819 -13.647 9.646 1.00 69.06 174 ARG A O 1
ATOM 1329 N N . LEU A 1 175 ? 16.559 -11.991 8.137 1.00 54.19 175 LEU A N 1
ATOM 1330 C CA . LEU A 1 175 ? 17.380 -12.613 7.105 1.00 54.19 175 LEU A CA 1
ATOM 1331 C C . LEU A 1 175 ? 18.822 -12.228 7.459 1.00 54.19 175 LEU A C 1
ATOM 1333 O O . LEU A 1 175 ? 19.123 -11.037 7.538 1.00 54.19 175 LEU A O 1
ATOM 1337 N N . GLY A 1 176 ? 19.604 -13.223 7.881 1.00 41.81 176 GLY A N 1
ATOM 1338 C CA . GLY A 1 176 ? 20.998 -13.067 8.303 1.00 41.81 176 GLY A CA 1
ATOM 1339 C C . GLY A 1 176 ? 21.952 -13.011 7.126 1.00 41.81 176 GLY A C 1
ATOM 1340 O O . GLY A 1 176 ? 21.581 -13.540 6.056 1.00 41.81 176 GLY A O 1
#

Radius of gyration: 16.1 Å; chains: 1; bounding box: 41×35×48 Å

Foldseek 3Di:
DPPQQDWDADFQWIDWPQKIKWKFKFFLVQDDQPDFTFTPDTWTWDDDPQEIETEAAQRIFIFMAMDGDPVCCPPVLQVVAWKKKKKAFPVFRWIWMDTDDDPDGTGATAGPVRDGDTRHQHPPDQKGKMWIWIDGRPHTGIGIYMYGHQVVSCVVRVHHGDDDDDDTDDGDDDPD

Sequence (176 aa):
MPHAADWRVEGDVIILGALRLTVERIAASHWRADERLRSWGQLPLQREHDTVLAPCAADECLWLGAWLEEDMLEDPAVSASPARITLRDPANGGHAVAALPAAYQLGTLRNALDEPAPLQLARPLASRRLRLELECGPARAAFNLVLLQPAAWAARAHRAPPAALGAPPPLPPRLG

pLDDT: mean 84.3, std 12.97, range [38.06, 96.75]